Protein AF-A0A2V7UVL6-F1 (afdb_monomer)

Structure (mmCIF, N/CA/C/O backbone):
data_AF-A0A2V7UVL6-F1
#
_entry.id   AF-A0A2V7UVL6-F1
#
loop_
_atom_site.group_PDB
_atom_site.id
_atom_site.type_symbol
_atom_site.label_atom_id
_atom_site.label_alt_id
_atom_site.label_comp_id
_atom_site.label_asym_id
_atom_site.label_entity_id
_atom_site.label_seq_id
_atom_site.pdbx_PDB_ins_code
_atom_site.Cartn_x
_atom_site.Cartn_y
_atom_site.Cartn_z
_atom_site.occupancy
_atom_site.B_iso_or_equiv
_atom_site.auth_seq_id
_atom_site.auth_comp_id
_atom_site.auth_asym_id
_atom_site.auth_atom_id
_atom_site.pdbx_PDB_model_num
ATOM 1 N N . MET A 1 1 ? 12.487 -40.752 -40.694 1.00 40.19 1 MET A N 1
ATOM 2 C CA . MET A 1 1 ? 12.839 -39.706 -39.710 1.00 40.19 1 MET A CA 1
ATOM 3 C C . MET A 1 1 ? 11.645 -39.530 -38.781 1.00 40.19 1 MET A C 1
ATOM 5 O O . MET A 1 1 ? 10.688 -38.874 -39.162 1.00 40.19 1 MET A O 1
ATOM 9 N N . GLY A 1 2 ? 11.628 -40.247 -37.653 1.00 41.88 2 GLY A N 1
ATOM 10 C CA . GLY A 1 2 ? 10.508 -40.261 -36.704 1.00 41.88 2 GLY A CA 1
ATOM 11 C C . GLY A 1 2 ? 10.740 -39.269 -35.568 1.00 41.88 2 GLY A C 1
ATOM 12 O O . GLY A 1 2 ? 11.801 -39.283 -34.949 1.00 41.88 2 GLY A O 1
ATOM 13 N N . TYR A 1 3 ? 9.761 -38.407 -35.305 1.00 44.81 3 TYR A N 1
ATOM 14 C CA . TYR A 1 3 ? 9.785 -37.483 -34.175 1.00 44.81 3 TYR A CA 1
ATOM 15 C C . TYR A 1 3 ? 9.406 -38.232 -32.889 1.00 44.81 3 TYR A C 1
ATOM 17 O O . TYR A 1 3 ? 8.285 -38.718 -32.754 1.00 44.81 3 TYR A O 1
ATOM 25 N N . LEU A 1 4 ? 10.339 -38.321 -31.934 1.00 50.59 4 LEU A N 1
ATOM 26 C CA . LEU A 1 4 ? 10.056 -38.750 -30.562 1.00 50.59 4 LEU A CA 1
ATOM 27 C C . LEU A 1 4 ? 9.217 -37.664 -29.871 1.00 50.59 4 LEU A C 1
ATOM 29 O O . LEU A 1 4 ? 9.743 -36.651 -29.406 1.00 50.59 4 LEU A O 1
ATOM 33 N N . GLY A 1 5 ? 7.904 -37.880 -29.802 1.00 50.88 5 GLY A N 1
ATOM 34 C CA . GLY A 1 5 ? 7.010 -37.098 -28.957 1.00 50.88 5 GLY A CA 1
ATOM 35 C C . GLY A 1 5 ? 7.341 -37.342 -27.487 1.00 50.88 5 GLY A C 1
ATOM 36 O O . GLY A 1 5 ? 7.076 -38.418 -26.956 1.00 50.88 5 GLY A O 1
ATOM 37 N N . LYS A 1 6 ? 7.926 -36.350 -26.813 1.00 58.09 6 LYS A N 1
ATOM 38 C CA . LYS A 1 6 ? 8.027 -36.354 -25.350 1.00 58.09 6 LYS A CA 1
ATOM 39 C C . LYS A 1 6 ? 6.633 -36.060 -24.799 1.00 58.09 6 LYS A C 1
ATOM 41 O O . LYS A 1 6 ? 6.169 -34.926 -24.883 1.00 58.09 6 LYS A O 1
ATOM 46 N N . THR A 1 7 ? 5.951 -37.071 -24.270 1.00 66.88 7 THR A N 1
ATOM 47 C CA . THR A 1 7 ? 4.687 -36.896 -23.542 1.00 66.88 7 THR A CA 1
ATOM 48 C C . THR A 1 7 ? 4.914 -35.987 -22.328 1.00 66.88 7 THR A C 1
ATOM 50 O O . THR A 1 7 ? 5.741 -36.333 -21.480 1.00 66.88 7 THR A O 1
ATOM 53 N N . PRO A 1 8 ? 4.222 -34.838 -22.209 1.00 64.31 8 PRO A N 1
ATOM 54 C CA . PRO A 1 8 ? 4.310 -34.015 -21.011 1.00 64.31 8 PRO A CA 1
ATOM 55 C C . PRO A 1 8 ? 3.643 -34.752 -19.845 1.00 64.31 8 PRO A C 1
ATOM 57 O O . PRO A 1 8 ? 2.496 -35.187 -19.945 1.00 64.31 8 PRO A O 1
ATOM 60 N N . LEU A 1 9 ? 4.381 -34.914 -18.746 1.00 65.50 9 LEU A N 1
ATOM 61 C CA . LEU A 1 9 ? 3.909 -35.580 -17.532 1.00 65.50 9 LEU A CA 1
ATOM 62 C C . LEU A 1 9 ? 2.669 -34.859 -16.982 1.00 65.50 9 LEU A C 1
ATOM 64 O O . LEU A 1 9 ? 2.675 -33.640 -16.793 1.00 65.50 9 LEU A O 1
ATOM 68 N N . SER A 1 10 ? 1.595 -35.610 -16.731 1.00 72.56 10 SER A N 1
ATOM 69 C CA . SER A 1 10 ? 0.339 -35.053 -16.230 1.00 72.56 10 SER A CA 1
ATOM 70 C C . SER A 1 10 ? 0.441 -34.746 -14.735 1.00 72.56 10 SER A C 1
ATOM 72 O O . SER A 1 10 ? 1.052 -35.491 -13.970 1.00 72.56 10 SER A O 1
ATOM 74 N N . ARG A 1 11 ? -0.237 -33.683 -14.275 1.00 66.75 11 ARG A N 1
ATOM 75 C CA . ARG A 1 11 ? -0.345 -33.318 -12.843 1.00 66.75 11 ARG A CA 1
ATOM 76 C C . ARG A 1 11 ? -0.822 -34.488 -11.965 1.00 66.75 11 ARG A C 1
ATOM 78 O O . ARG A 1 11 ? -0.491 -34.549 -10.785 1.00 66.75 11 ARG A O 1
ATOM 85 N N . ARG A 1 12 ? -1.582 -35.423 -12.547 1.00 61.34 12 ARG A N 1
ATOM 86 C CA . ARG A 1 12 ? -2.056 -36.649 -11.886 1.00 61.34 12 ARG A CA 1
ATOM 87 C C . ARG A 1 12 ? -0.950 -37.673 -11.617 1.00 61.34 12 ARG A C 1
ATOM 89 O O . ARG A 1 12 ? -1.026 -38.359 -10.603 1.00 61.34 12 ARG A O 1
ATOM 96 N N . ASP A 1 13 ? 0.073 -37.746 -12.464 1.00 63.06 13 ASP A N 1
ATOM 97 C CA . ASP A 1 13 ? 1.193 -38.677 -12.280 1.00 63.06 13 ASP A CA 1
ATOM 98 C C . ASP A 1 13 ? 2.129 -38.193 -11.164 1.00 63.06 13 ASP A C 1
ATOM 100 O O . ASP A 1 13 ? 2.635 -38.992 -10.379 1.00 63.06 13 ASP A O 1
ATOM 104 N N . PHE A 1 14 ? 2.264 -36.871 -11.008 1.00 59.34 14 PHE A N 1
ATOM 105 C CA . PHE A 1 14 ? 3.068 -36.260 -9.945 1.00 59.34 14 PHE A CA 1
ATOM 106 C C . PHE A 1 14 ? 2.500 -36.536 -8.539 1.00 59.34 14 PHE A C 1
ATOM 108 O O . PHE A 1 14 ? 3.247 -36.828 -7.607 1.00 59.34 14 PHE A O 1
ATOM 115 N N . GLY A 1 15 ? 1.169 -36.517 -8.386 1.00 59.09 15 GLY A N 1
ATOM 116 C CA . GLY A 1 15 ? 0.505 -36.796 -7.106 1.00 59.09 15 GLY A CA 1
ATOM 117 C C . GLY A 1 15 ? 0.663 -38.243 -6.619 1.00 59.09 15 GLY A C 1
ATOM 118 O O . GLY A 1 15 ? 0.670 -38.484 -5.414 1.00 59.09 15 GLY A O 1
ATOM 119 N N . ARG A 1 16 ? 0.845 -39.209 -7.533 1.00 56.91 16 ARG A N 1
ATOM 120 C CA . ARG A 1 16 ? 1.068 -40.623 -7.176 1.00 56.91 16 ARG A CA 1
ATOM 121 C C . ARG A 1 16 ? 2.468 -40.894 -6.624 1.00 56.91 16 ARG A C 1
ATOM 123 O O . ARG A 1 16 ? 2.608 -41.790 -5.803 1.00 56.91 16 ARG A O 1
ATOM 130 N N . VAL A 1 17 ? 3.474 -40.115 -7.024 1.00 59.25 17 VAL A N 1
ATOM 131 C CA . VAL A 1 17 ? 4.865 -40.282 -6.560 1.00 59.25 17 VAL A CA 1
ATOM 132 C C . VAL A 1 17 ? 5.082 -39.678 -5.164 1.00 59.25 17 VAL A C 1
ATOM 134 O O . VAL A 1 17 ? 5.879 -40.194 -4.387 1.00 59.25 17 VAL A O 1
ATOM 137 N N . ALA A 1 18 ? 4.332 -38.636 -4.788 1.00 58.59 18 ALA A N 1
ATOM 138 C CA . ALA A 1 18 ? 4.429 -38.035 -3.453 1.00 58.59 18 ALA A CA 1
ATOM 139 C C . ALA A 1 18 ? 3.778 -38.884 -2.337 1.00 58.59 18 ALA A C 1
ATOM 141 O O . ALA A 1 18 ? 4.124 -38.738 -1.168 1.00 58.59 18 ALA A O 1
ATOM 142 N N . ALA A 1 19 ? 2.860 -39.795 -2.680 1.00 54.41 19 ALA A N 1
ATOM 143 C CA . ALA A 1 19 ? 2.125 -40.609 -1.709 1.00 54.41 19 ALA A CA 1
ATOM 144 C C . ALA A 1 19 ? 2.903 -41.839 -1.186 1.00 54.41 19 ALA A C 1
ATOM 146 O O . ALA A 1 19 ? 2.453 -42.485 -0.243 1.00 54.41 19 ALA A O 1
ATOM 147 N N . THR A 1 20 ? 4.071 -42.163 -1.751 1.00 55.41 20 THR A N 1
ATOM 148 C CA . THR A 1 20 ? 4.889 -43.332 -1.360 1.00 55.41 20 THR A CA 1
ATOM 149 C C . THR A 1 20 ? 6.043 -43.018 -0.396 1.00 55.41 20 THR A C 1
ATOM 151 O O . THR A 1 20 ? 6.853 -43.897 -0.126 1.00 55.41 20 THR A O 1
ATOM 154 N N . ALA A 1 21 ? 6.124 -41.803 0.160 1.00 55.09 21 ALA A N 1
ATOM 155 C CA . ALA A 1 21 ? 7.190 -41.386 1.088 1.00 55.09 21 ALA A CA 1
ATOM 156 C C . ALA A 1 21 ? 6.714 -41.162 2.541 1.00 55.09 21 ALA A C 1
ATOM 158 O O . ALA A 1 21 ? 7.317 -40.394 3.285 1.00 55.09 21 ALA A O 1
ATOM 159 N N . ALA A 1 22 ? 5.630 -41.821 2.957 1.00 53.41 22 ALA A N 1
ATOM 160 C CA . ALA A 1 22 ? 5.136 -41.793 4.335 1.00 53.41 22 ALA A CA 1
ATOM 161 C C . ALA A 1 22 ? 4.973 -43.223 4.868 1.00 53.41 22 ALA A C 1
ATOM 163 O O . ALA A 1 22 ? 3.867 -43.718 5.067 1.00 53.41 22 ALA A O 1
ATOM 164 N N . GLY A 1 23 ? 6.093 -43.914 5.060 1.00 53.28 23 GLY A N 1
ATOM 165 C CA . GLY A 1 23 ? 6.112 -45.240 5.659 1.00 53.28 23 GLY A CA 1
ATOM 166 C C . GLY A 1 23 ? 7.477 -45.544 6.257 1.00 53.28 23 GLY A C 1
ATOM 167 O O . GLY A 1 23 ? 8.455 -45.592 5.523 1.00 53.28 23 GLY A O 1
ATOM 168 N N . LEU A 1 24 ? 7.479 -45.812 7.570 1.00 52.94 24 LEU A N 1
ATOM 169 C CA . LEU A 1 24 ? 8.578 -46.287 8.429 1.00 52.94 24 LEU A CA 1
ATOM 170 C C . LEU A 1 24 ? 9.467 -45.204 9.074 1.00 52.94 24 LEU A C 1
ATOM 172 O O . LEU A 1 24 ? 10.501 -44.836 8.535 1.00 52.94 24 LEU A O 1
ATOM 176 N N . SER A 1 25 ? 9.117 -44.783 10.298 1.00 46.97 25 SER A N 1
ATOM 177 C CA . SER A 1 25 ? 10.017 -44.928 11.460 1.00 46.97 25 SER A CA 1
ATOM 178 C C . SER A 1 25 ? 9.295 -44.560 12.768 1.00 46.97 25 SER A C 1
ATOM 180 O O . SER A 1 25 ? 9.226 -43.401 13.169 1.00 46.97 25 SER A O 1
ATOM 182 N N . LEU A 1 26 ? 8.730 -45.573 13.428 1.00 56.19 26 LEU A N 1
ATOM 183 C CA . LEU A 1 26 ? 8.449 -45.567 14.863 1.00 56.19 26 LEU A CA 1
ATOM 184 C C . LEU A 1 26 ? 9.679 -46.171 15.547 1.00 56.19 26 LEU A C 1
ATOM 186 O O . LEU A 1 26 ? 9.859 -47.385 15.494 1.00 56.19 26 LEU A O 1
ATOM 190 N N . VAL A 1 27 ? 10.510 -45.348 16.187 1.00 55.06 27 VAL A N 1
ATOM 191 C CA . VAL A 1 27 ? 11.530 -45.828 17.132 1.00 55.06 27 VAL A CA 1
ATOM 192 C C . VAL A 1 27 ? 11.583 -44.869 18.327 1.00 55.06 27 VAL A C 1
ATOM 194 O O . VAL A 1 27 ? 12.131 -43.775 18.200 1.00 55.06 27 VAL A O 1
ATOM 197 N N . PRO A 1 28 ? 11.034 -45.231 19.501 1.00 53.94 28 PRO A N 1
ATOM 198 C CA . PRO A 1 28 ? 11.405 -44.587 20.746 1.00 53.94 28 PRO A CA 1
ATOM 199 C C . PRO A 1 28 ? 12.687 -45.273 21.229 1.00 53.94 28 PRO A C 1
ATOM 201 O O . PRO A 1 28 ? 12.689 -46.458 21.553 1.00 53.94 28 PRO A O 1
ATOM 204 N N . SER A 1 29 ? 13.813 -44.570 21.238 1.00 51.06 29 SER A N 1
ATOM 205 C CA . SER A 1 29 ? 15.043 -45.076 21.852 1.00 51.06 29 SER A CA 1
ATOM 206 C C . SER A 1 29 ? 15.648 -43.994 22.728 1.00 51.06 29 SER A C 1
ATOM 208 O O . SER A 1 29 ? 16.311 -43.070 22.265 1.00 51.06 29 SER A O 1
ATOM 210 N N . LEU A 1 30 ? 15.360 -44.135 24.021 1.00 54.94 30 LEU A N 1
ATOM 211 C CA . LEU A 1 30 ? 16.105 -43.557 25.128 1.00 54.94 30 LEU A CA 1
ATOM 212 C C . LEU A 1 30 ? 17.552 -44.058 25.042 1.00 54.94 30 LEU A C 1
ATOM 214 O O . LEU A 1 30 ? 17.830 -45.198 25.405 1.00 54.94 30 LEU A O 1
ATOM 218 N N . ILE A 1 31 ? 18.472 -43.216 24.578 1.00 48.47 31 ILE A N 1
ATOM 219 C CA . ILE A 1 31 ? 19.900 -43.407 24.838 1.00 48.47 31 ILE A CA 1
ATOM 220 C C . ILE A 1 31 ? 20.325 -42.310 25.805 1.00 48.47 31 ILE A C 1
ATOM 222 O O . ILE A 1 31 ? 20.581 -41.167 25.436 1.00 48.47 31 ILE A O 1
ATOM 226 N N . LEU A 1 32 ? 20.356 -42.704 27.075 1.00 50.53 32 LEU A N 1
ATOM 227 C CA . LEU A 1 32 ? 21.088 -42.046 28.141 1.00 50.53 32 LEU A CA 1
ATOM 228 C C . LEU A 1 32 ? 22.582 -42.242 27.839 1.00 50.53 32 LEU A C 1
ATOM 230 O O . LEU A 1 32 ? 23.128 -43.309 28.116 1.00 50.53 32 LEU A O 1
ATOM 234 N N . VAL A 1 33 ? 23.233 -41.251 27.225 1.00 46.97 33 VAL A N 1
ATOM 235 C CA . VAL A 1 33 ? 24.696 -41.241 27.120 1.00 46.97 33 VAL A CA 1
ATOM 236 C C . VAL A 1 33 ? 25.258 -40.508 28.335 1.00 46.97 33 VAL A C 1
ATOM 238 O O . VAL A 1 33 ? 24.912 -39.361 28.614 1.00 46.97 33 VAL A O 1
ATOM 241 N N . ALA A 1 34 ? 26.063 -41.235 29.103 1.00 45.16 34 ALA A N 1
ATOM 242 C CA . ALA A 1 34 ? 26.768 -40.748 30.273 1.00 45.16 34 ALA A CA 1
ATOM 243 C C . ALA A 1 34 ? 27.797 -39.671 29.885 1.00 45.16 34 ALA A C 1
ATOM 245 O O . ALA A 1 34 ? 28.488 -39.780 28.873 1.00 45.16 34 ALA A O 1
ATOM 246 N N . ALA A 1 35 ? 27.867 -38.634 30.714 1.00 48.59 35 ALA A N 1
ATOM 247 C CA . ALA A 1 35 ? 28.747 -37.481 30.585 1.00 48.59 35 ALA A CA 1
ATOM 248 C C . ALA A 1 35 ? 30.237 -37.828 30.761 1.00 48.59 35 ALA A C 1
ATOM 250 O O . ALA A 1 35 ? 30.567 -38.737 31.526 1.00 48.59 35 ALA A O 1
ATOM 251 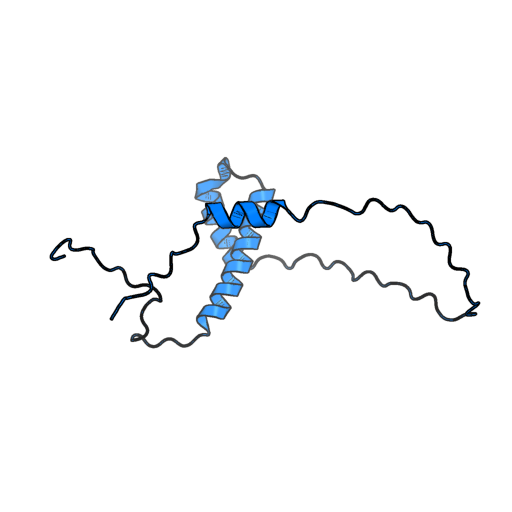N N . PRO A 1 36 ? 31.147 -37.008 30.208 1.00 46.06 36 PRO A N 1
ATOM 252 C CA . PRO A 1 36 ? 32.377 -36.656 30.887 1.00 46.06 36 PRO A CA 1
ATOM 253 C C . PRO A 1 36 ? 32.240 -35.280 31.558 1.00 46.06 36 PRO A C 1
ATOM 255 O O . PRO A 1 36 ? 31.769 -34.305 30.972 1.00 46.06 36 PRO A O 1
ATOM 258 N N . ASP A 1 37 ? 32.679 -35.251 32.810 1.00 44.72 37 ASP A N 1
ATOM 259 C CA . ASP A 1 37 ? 32.862 -34.101 33.691 1.00 44.72 37 ASP A CA 1
ATOM 260 C C . ASP A 1 37 ? 33.680 -32.985 33.002 1.00 44.72 37 ASP A C 1
ATOM 262 O O . ASP A 1 37 ? 34.871 -33.143 32.727 1.00 44.72 37 ASP A O 1
ATOM 266 N N . GLN A 1 38 ? 33.045 -31.844 32.723 1.00 45.75 38 GLN A N 1
ATOM 267 C CA . GLN A 1 38 ? 33.706 -30.581 32.381 1.00 45.75 38 GLN A CA 1
ATOM 268 C C . GLN A 1 38 ? 33.342 -29.573 33.470 1.00 45.75 38 GLN A C 1
ATOM 270 O O . GLN A 1 38 ? 32.235 -29.040 33.547 1.00 45.75 38 GLN A O 1
ATOM 275 N N . LYS A 1 39 ? 34.302 -29.375 34.367 1.00 43.34 39 LYS A N 1
ATOM 276 C CA . LYS A 1 39 ? 34.220 -28.525 35.543 1.00 43.34 39 LYS A CA 1
ATOM 277 C C . LYS A 1 39 ? 34.391 -27.053 35.153 1.00 43.34 39 LYS A C 1
ATOM 279 O O . LYS A 1 39 ? 35.480 -26.637 34.786 1.00 43.34 39 LYS A O 1
ATOM 284 N N . SER A 1 40 ? 33.329 -26.287 35.407 1.00 48.34 40 SER A N 1
ATOM 285 C CA . SER A 1 40 ? 33.318 -24.871 35.804 1.00 48.34 40 SER A CA 1
ATOM 286 C C . SER A 1 40 ? 33.750 -23.817 34.774 1.00 48.34 40 SER A C 1
ATOM 288 O O . SER A 1 40 ? 34.934 -23.605 34.534 1.00 48.34 40 SER A O 1
ATOM 290 N N . GLY A 1 41 ? 32.784 -23.020 34.311 1.00 38.19 41 GLY A N 1
ATOM 291 C CA . GLY A 1 41 ? 33.072 -21.737 33.673 1.00 38.19 41 GLY A CA 1
ATOM 292 C C . GLY A 1 41 ? 31.865 -21.091 33.006 1.00 38.19 41 GLY A C 1
ATOM 293 O O . GLY A 1 41 ? 31.641 -21.308 31.828 1.00 38.19 41 GLY A O 1
ATOM 294 N N . GLY A 1 42 ? 31.143 -20.254 33.754 1.00 37.53 42 GLY A N 1
ATOM 295 C CA . GLY A 1 42 ? 30.239 -19.250 33.192 1.00 37.53 42 GLY A CA 1
ATOM 296 C C . GLY A 1 42 ? 28.789 -19.700 33.063 1.00 37.53 42 GLY A C 1
ATOM 297 O O . GLY A 1 42 ? 28.414 -20.403 32.135 1.00 37.53 42 GLY A O 1
ATOM 298 N N . ALA A 1 43 ? 27.941 -19.209 33.966 1.00 50.16 43 ALA A N 1
ATOM 299 C CA . ALA A 1 43 ? 26.549 -18.985 33.619 1.00 50.16 43 ALA A CA 1
ATOM 300 C C . ALA A 1 43 ? 26.535 -17.955 32.480 1.00 50.16 43 ALA A C 1
ATOM 302 O O . ALA A 1 43 ? 26.611 -16.751 32.728 1.00 50.16 43 ALA A O 1
ATOM 303 N N . GLU A 1 44 ? 26.495 -18.420 31.233 1.00 47.31 44 GLU A N 1
ATOM 304 C CA . GLU A 1 44 ? 26.038 -17.592 30.126 1.00 47.31 44 GLU A CA 1
ATOM 305 C C . GLU A 1 44 ? 24.569 -17.287 30.410 1.00 47.31 44 GLU A C 1
ATOM 307 O O . GLU A 1 44 ? 23.666 -18.085 30.164 1.00 47.31 44 GLU A O 1
ATOM 312 N N . GLN A 1 45 ? 24.343 -16.127 31.029 1.00 52.88 45 GLN A N 1
ATOM 313 C CA . GLN A 1 45 ? 23.064 -15.451 30.962 1.00 52.88 45 GLN A CA 1
ATOM 314 C C . GLN A 1 45 ? 22.738 -15.293 29.482 1.00 52.88 45 GLN A C 1
ATOM 316 O O . GLN A 1 45 ? 23.255 -14.402 28.806 1.00 52.88 45 GLN A O 1
ATOM 321 N N . GLU A 1 46 ? 21.882 -16.184 28.995 1.00 50.88 46 GLU A N 1
ATOM 322 C CA . GLU A 1 46 ? 21.170 -16.042 27.742 1.00 50.88 46 GLU A CA 1
ATOM 323 C C . GLU A 1 46 ? 20.378 -14.734 27.844 1.00 50.88 46 GLU A C 1
ATOM 325 O O . GLU A 1 46 ? 19.281 -14.654 28.406 1.00 50.88 46 GLU A O 1
ATOM 330 N N . THR A 1 47 ? 21.005 -13.649 27.393 1.00 54.38 47 THR A N 1
ATOM 331 C CA . THR A 1 47 ? 20.369 -12.351 27.252 1.00 54.38 47 THR A CA 1
ATOM 332 C C . THR A 1 47 ? 19.337 -12.520 26.154 1.00 54.38 47 THR A C 1
ATOM 334 O O . THR A 1 47 ? 19.622 -12.360 24.970 1.00 54.38 47 THR A O 1
ATOM 337 N N . LYS A 1 48 ? 18.115 -12.891 26.558 1.00 62.28 48 LYS A N 1
ATOM 338 C CA . LYS A 1 48 ? 16.916 -12.772 25.729 1.00 62.28 48 LYS A CA 1
ATOM 339 C C . LYS A 1 48 ? 17.003 -11.405 25.048 1.00 62.28 48 LYS A C 1
ATOM 341 O O . LYS A 1 48 ? 17.019 -10.406 25.776 1.00 62.28 48 LYS A O 1
ATOM 346 N N . PRO A 1 49 ? 17.097 -11.323 23.708 1.00 60.50 49 PRO A N 1
ATOM 347 C CA . PRO A 1 49 ? 17.117 -10.033 23.048 1.00 60.50 49 PRO A CA 1
ATOM 348 C C . PRO A 1 49 ? 15.865 -9.291 23.498 1.00 60.50 49 PRO A C 1
ATOM 350 O O . PRO A 1 49 ? 14.751 -9.810 23.390 1.00 60.50 49 PRO A O 1
ATOM 353 N N . ALA A 1 50 ? 16.069 -8.118 24.102 1.00 60.94 50 ALA A N 1
ATOM 354 C CA . ALA A 1 50 ? 14.985 -7.257 24.530 1.00 60.94 50 ALA A CA 1
ATOM 355 C C . ALA A 1 50 ? 14.053 -7.086 23.331 1.00 60.94 50 ALA A C 1
ATOM 357 O 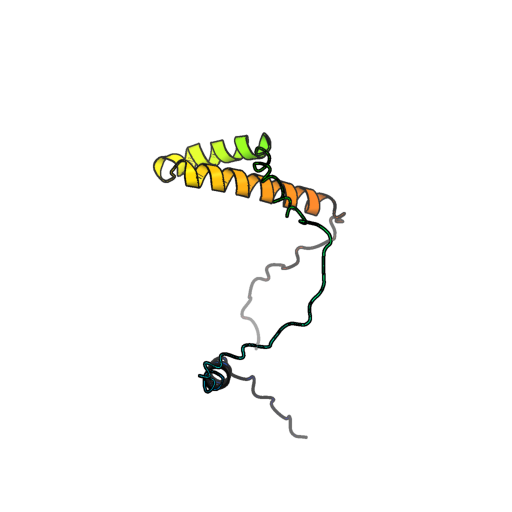O . ALA A 1 50 ? 14.470 -6.587 22.285 1.00 60.94 50 ALA A O 1
ATOM 358 N N . SER A 1 51 ? 12.821 -7.580 23.463 1.00 59.53 51 SER A N 1
ATOM 359 C CA . SER A 1 51 ? 11.821 -7.528 22.406 1.00 59.53 51 SER A CA 1
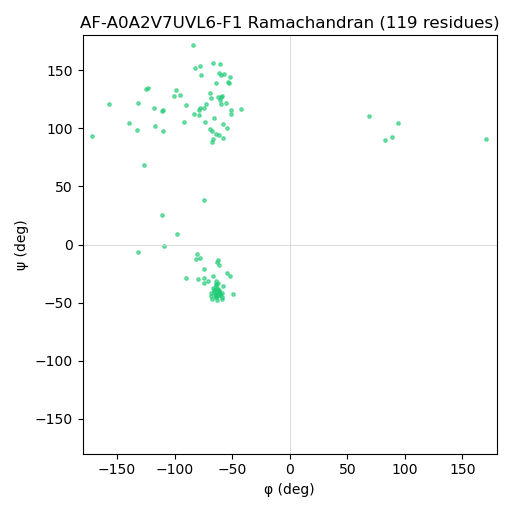ATOM 360 C C . SER A 1 51 ? 11.451 -6.065 22.204 1.00 59.53 51 SER A C 1
ATOM 362 O O . SER A 1 51 ? 10.555 -5.542 22.864 1.00 59.53 51 SER A O 1
ATOM 364 N N . GLN A 1 52 ? 12.197 -5.377 21.342 1.00 65.62 52 GLN A N 1
ATOM 365 C CA . GLN A 1 52 ? 11.897 -4.009 20.959 1.00 65.62 52 GLN A CA 1
ATOM 366 C C . GLN A 1 52 ? 10.515 -4.025 20.313 1.00 65.62 52 GLN A C 1
ATOM 368 O O . GLN A 1 52 ? 10.252 -4.804 19.391 1.00 65.62 52 GLN A O 1
ATOM 373 N N . ALA A 1 53 ? 9.608 -3.210 20.850 1.00 71.50 53 ALA A N 1
ATOM 374 C CA . ALA A 1 53 ? 8.301 -3.028 20.248 1.00 71.50 53 ALA A CA 1
ATOM 375 C C . ALA A 1 53 ? 8.492 -2.634 18.772 1.00 71.50 53 ALA A C 1
ATOM 377 O O . ALA A 1 53 ? 9.409 -1.862 18.470 1.00 71.50 53 ALA A O 1
ATOM 378 N N . PRO A 1 54 ? 7.666 -3.158 17.847 1.00 74.31 54 PRO A N 1
ATOM 379 C CA . PRO A 1 54 ? 7.763 -2.786 16.446 1.00 74.31 54 PRO A CA 1
ATOM 380 C C . PRO A 1 54 ? 7.722 -1.260 16.304 1.00 74.31 54 PRO A C 1
ATOM 382 O O . PRO A 1 54 ? 6.924 -0.619 16.997 1.00 74.31 54 PRO A O 1
ATOM 385 N N . PRO A 1 55 ? 8.548 -0.675 15.421 1.00 84.19 55 PRO A N 1
ATOM 386 C CA . PRO A 1 55 ? 8.516 0.758 15.185 1.00 84.19 55 PRO A CA 1
ATOM 387 C C . PRO A 1 55 ? 7.112 1.187 14.750 1.00 84.19 55 PRO A C 1
ATOM 389 O O . PRO A 1 55 ? 6.398 0.437 14.076 1.00 84.19 55 PRO A O 1
ATOM 392 N N . ALA A 1 56 ? 6.719 2.396 15.147 1.00 91.25 56 ALA A N 1
ATOM 393 C CA . ALA A 1 56 ? 5.432 2.956 14.762 1.00 91.25 56 ALA A CA 1
ATOM 394 C C . ALA A 1 56 ? 5.322 3.076 13.224 1.00 91.25 56 ALA A C 1
ATOM 396 O O . ALA A 1 56 ? 6.331 3.349 12.565 1.00 91.25 56 ALA A O 1
ATOM 397 N N . PRO A 1 57 ? 4.119 2.896 12.642 1.00 95.06 57 PRO A N 1
ATOM 398 C CA . PRO A 1 57 ? 3.903 3.085 11.209 1.00 95.06 57 PRO A CA 1
ATOM 399 C C . PRO A 1 57 ? 4.196 4.523 10.778 1.00 95.06 57 PRO A C 1
ATOM 401 O O . PRO A 1 57 ? 3.928 5.464 11.532 1.00 95.06 57 PRO A O 1
ATOM 404 N N . SER A 1 58 ? 4.688 4.695 9.551 1.00 97.62 58 SER A N 1
ATOM 405 C CA . SER A 1 58 ? 4.936 6.015 8.965 1.00 97.62 58 SER A CA 1
ATOM 406 C C . SER A 1 58 ? 3.660 6.871 8.851 1.00 97.62 58 SER A C 1
ATOM 408 O O . SER A 1 58 ? 2.556 6.327 8.743 1.00 97.62 58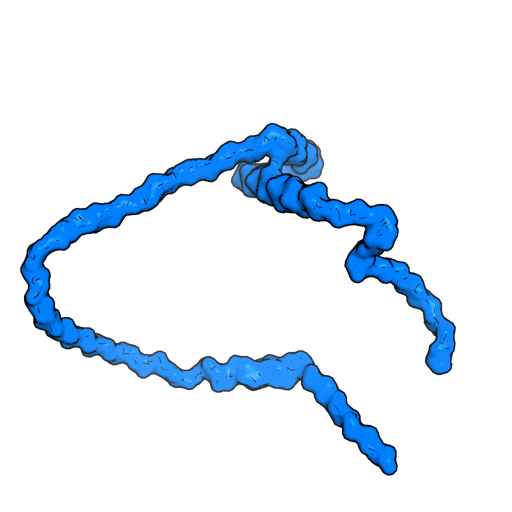 SER A O 1
ATOM 410 N N . PRO A 1 59 ? 3.781 8.214 8.813 1.00 97.88 59 PRO A N 1
ATOM 411 C CA . PRO A 1 59 ? 2.632 9.104 8.624 1.00 97.88 59 PRO A CA 1
ATOM 412 C C . PRO A 1 59 ? 1.853 8.828 7.330 1.00 97.88 59 PRO A C 1
ATOM 414 O O . PRO A 1 59 ? 0.628 8.904 7.313 1.00 97.88 59 PRO A O 1
ATOM 417 N N . GLU A 1 60 ? 2.551 8.458 6.252 1.00 98.06 60 GLU A N 1
ATOM 418 C CA . GLU A 1 60 ? 1.924 8.088 4.978 1.00 98.06 60 GLU A CA 1
ATOM 419 C C . GLU A 1 60 ? 1.081 6.811 5.117 1.00 98.06 60 GLU A C 1
ATOM 421 O O . GLU A 1 60 ? -0.063 6.774 4.662 1.00 98.06 60 GLU A O 1
ATOM 426 N N . ALA A 1 61 ? 1.593 5.788 5.813 1.00 98.38 61 ALA A N 1
ATOM 427 C CA . ALA A 1 61 ? 0.834 4.568 6.084 1.00 98.38 61 ALA A CA 1
ATOM 428 C C . ALA A 1 61 ? -0.432 4.850 6.910 1.00 98.38 61 ALA A C 1
ATOM 430 O O . ALA A 1 61 ? -1.488 4.288 6.621 1.00 98.38 61 ALA A O 1
ATOM 431 N N . GLN A 1 62 ? -0.345 5.745 7.899 1.00 98.19 62 GLN A N 1
ATOM 432 C CA . GLN A 1 62 ? -1.497 6.171 8.699 1.00 98.19 62 GLN A CA 1
ATOM 433 C C . GLN A 1 62 ? -2.540 6.899 7.838 1.00 98.19 62 GLN A C 1
ATOM 435 O O . GLN A 1 62 ? -3.723 6.572 7.901 1.00 98.19 62 GLN A O 1
ATOM 440 N N . ALA A 1 63 ? -2.115 7.819 6.969 1.00 98.50 63 ALA A N 1
ATOM 441 C CA . ALA A 1 63 ? -3.022 8.528 6.066 1.00 98.50 63 ALA A CA 1
ATOM 442 C C . ALA A 1 63 ? -3.741 7.578 5.088 1.00 98.50 63 ALA A C 1
ATOM 444 O O . ALA A 1 63 ? -4.944 7.711 4.858 1.00 98.50 63 ALA A O 1
ATOM 445 N N . LEU A 1 64 ? -3.038 6.578 4.544 1.00 98.50 64 LEU A N 1
ATOM 446 C CA . LEU A 1 64 ? -3.658 5.547 3.704 1.00 98.50 64 LEU A CA 1
ATOM 447 C C . LEU A 1 64 ? -4.623 4.659 4.502 1.00 98.50 64 LEU A C 1
ATOM 449 O O . LEU A 1 64 ? -5.686 4.295 3.993 1.00 98.50 64 LEU A O 1
ATOM 453 N N . ALA A 1 65 ? -4.290 4.338 5.753 1.00 98.44 65 ALA A N 1
ATOM 454 C CA . ALA A 1 65 ? -5.168 3.578 6.636 1.00 98.44 65 ALA A CA 1
ATO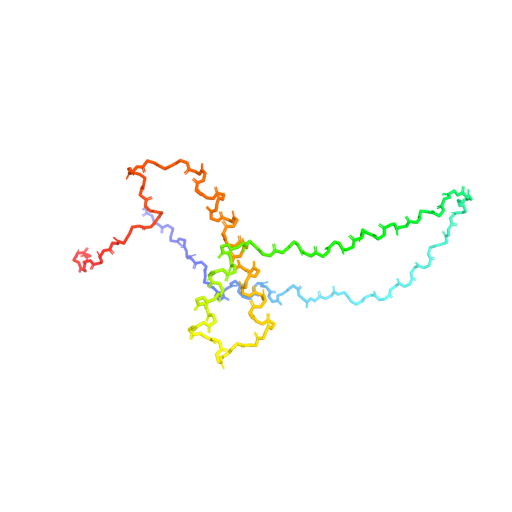M 455 C C . ALA A 1 65 ? -6.487 4.317 6.920 1.00 98.44 65 ALA A C 1
ATOM 457 O O . ALA A 1 65 ? -7.531 3.668 6.983 1.00 98.44 65 ALA A O 1
ATOM 458 N N . GLU A 1 66 ? -6.489 5.652 6.987 1.00 98.44 66 GLU A N 1
ATOM 459 C CA . GLU A 1 66 ? -7.728 6.436 7.109 1.00 98.44 66 GLU A CA 1
ATOM 460 C C . GLU A 1 66 ? -8.639 6.292 5.877 1.00 98.44 66 GLU A C 1
ATOM 462 O O . GLU A 1 66 ? -9.860 6.201 6.011 1.00 98.44 66 GLU A O 1
ATOM 467 N N . ILE A 1 67 ? -8.075 6.159 4.669 1.00 98.44 67 ILE A N 1
ATOM 468 C CA . ILE A 1 67 ? -8.867 5.859 3.460 1.00 98.44 67 ILE A CA 1
ATOM 469 C C . ILE A 1 67 ? -9.495 4.464 3.562 1.00 98.44 67 ILE A C 1
ATOM 471 O O . ILE A 1 67 ? -10.656 4.272 3.182 1.00 98.44 67 ILE A O 1
ATOM 475 N N . VAL A 1 68 ? -8.747 3.483 4.077 1.00 98.31 68 VAL A N 1
ATOM 476 C CA . VAL A 1 68 ? -9.275 2.130 4.305 1.00 98.31 68 VAL A CA 1
ATOM 477 C C . VAL A 1 68 ? -10.400 2.173 5.332 1.00 98.31 68 VAL A C 1
ATOM 479 O O . VAL A 1 68 ? -11.480 1.642 5.073 1.00 98.31 68 VAL A O 1
ATOM 482 N N . LYS A 1 69 ? -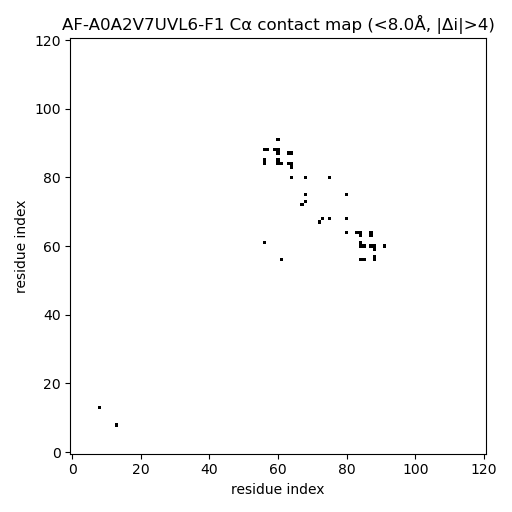10.197 2.862 6.454 1.00 98.06 69 LYS A N 1
ATOM 483 C CA . LYS A 1 69 ? -11.205 3.037 7.501 1.00 98.06 69 LYS A CA 1
ATOM 484 C C . LYS A 1 69 ? -12.469 3.711 6.967 1.00 98.06 69 LYS A C 1
ATOM 486 O O . LYS A 1 69 ? -13.566 3.239 7.247 1.00 98.06 69 LYS A O 1
ATOM 491 N N . LEU A 1 70 ? -12.338 4.736 6.127 1.00 98.38 70 LEU A N 1
ATOM 492 C CA . LEU A 1 70 ? -13.482 5.413 5.511 1.00 98.38 70 LEU A CA 1
ATOM 493 C C . LEU A 1 70 ? -14.325 4.469 4.633 1.00 98.38 70 LEU A C 1
ATOM 495 O O . LEU A 1 70 ? -15.550 4.553 4.632 1.00 98.38 70 LEU A O 1
ATOM 499 N N . ARG A 1 71 ? -13.687 3.565 3.880 1.00 98.12 71 ARG A N 1
ATOM 500 C CA . ARG A 1 71 ? -14.374 2.672 2.922 1.00 98.12 71 ARG A CA 1
ATOM 501 C C . ARG A 1 71 ? -14.825 1.339 3.525 1.00 98.12 71 ARG A C 1
ATOM 503 O O . ARG A 1 71 ? -15.772 0.712 3.039 1.00 98.12 71 ARG A O 1
ATOM 510 N N . TYR A 1 72 ? -14.115 0.867 4.544 1.00 97.69 72 TYR A N 1
ATOM 511 C CA . TYR A 1 72 ? -14.228 -0.500 5.053 1.00 97.69 72 TYR A CA 1
ATOM 512 C C . TYR A 1 72 ? -14.364 -0.578 6.576 1.00 97.69 72 TYR A C 1
ATOM 514 O O . TYR A 1 72 ? -14.644 -1.662 7.071 1.00 97.69 72 TYR A O 1
ATOM 522 N N . GLY A 1 73 ? -14.245 0.532 7.309 1.00 95.81 73 GLY A N 1
ATOM 523 C CA . GLY A 1 73 ? -14.262 0.581 8.776 1.00 95.81 73 GLY A CA 1
ATOM 524 C C . GLY A 1 73 ? -15.417 -0.172 9.447 1.00 95.81 73 GLY A C 1
ATOM 525 O O . GLY A 1 73 ? -15.147 -0.929 10.368 1.00 95.81 73 GLY A O 1
ATOM 526 N N . PRO A 1 74 ? -16.674 -0.099 8.961 1.00 97.81 74 PRO A N 1
ATOM 527 C CA . PRO A 1 74 ? -17.777 -0.874 9.544 1.00 97.81 74 PRO A CA 1
ATOM 528 C C . PRO A 1 74 ? -17.613 -2.403 9.473 1.00 97.81 74 PRO A C 1
ATOM 530 O O . PRO A 1 74 ? -18.383 -3.128 10.093 1.00 97.81 74 PRO A O 1
ATOM 533 N N . ARG A 1 75 ? -16.658 -2.904 8.678 1.00 97.62 75 ARG A N 1
ATOM 534 C CA . ARG A 1 75 ? -16.373 -4.333 8.467 1.00 97.62 75 ARG A CA 1
ATOM 535 C C . ARG A 1 75 ? -15.061 -4.785 9.112 1.00 97.62 75 ARG A C 1
ATOM 537 O O . ARG A 1 75 ? -14.700 -5.948 8.956 1.00 97.62 75 ARG A O 1
ATOM 544 N N . LEU A 1 76 ? -14.325 -3.880 9.753 1.00 97.50 76 LEU A N 1
ATOM 545 C CA . LEU A 1 76 ? -12.979 -4.132 10.259 1.00 97.50 76 LEU A CA 1
ATOM 546 C C . LEU A 1 76 ? -12.930 -3.815 11.749 1.00 97.50 76 LEU A C 1
ATOM 548 O O . LEU A 1 76 ? -13.410 -2.770 12.177 1.00 97.50 76 LEU A O 1
ATOM 552 N N . ASP A 1 77 ? -12.329 -4.712 12.522 1.00 97.62 77 ASP A N 1
ATOM 553 C CA . ASP A 1 77 ? -11.999 -4.437 13.914 1.00 97.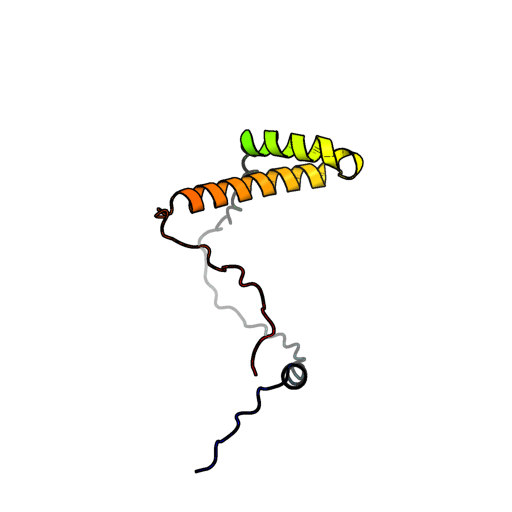62 77 ASP A CA 1
ATOM 554 C C . ASP A 1 77 ? -10.655 -3.694 14.030 1.00 97.62 77 ASP A C 1
ATOM 556 O O . ASP A 1 77 ? -9.907 -3.512 13.060 1.00 97.62 77 ASP A O 1
ATOM 560 N N . ASP A 1 78 ? -10.342 -3.242 15.243 1.00 96.38 78 ASP A N 1
ATOM 561 C CA . ASP A 1 78 ? -9.126 -2.472 15.511 1.00 96.38 78 ASP A CA 1
ATOM 562 C C . ASP A 1 78 ? -7.850 -3.287 15.258 1.00 96.38 78 ASP A C 1
ATOM 564 O O . ASP A 1 78 ? -6.822 -2.740 14.848 1.00 96.38 78 ASP A O 1
ATOM 568 N N . ALA A 1 79 ? -7.905 -4.605 15.475 1.00 97.00 79 ALA A N 1
ATOM 569 C CA . ALA A 1 79 ? -6.782 -5.500 15.229 1.00 97.00 79 ALA A CA 1
ATOM 570 C C . ALA A 1 79 ? -6.481 -5.605 13.728 1.00 97.00 79 ALA A C 1
ATOM 572 O O . ALA A 1 79 ? -5.328 -5.439 13.318 1.00 97.00 79 ALA A O 1
ATOM 573 N N . ALA A 1 80 ? -7.513 -5.797 12.904 1.00 97.81 80 ALA A N 1
ATOM 574 C CA . ALA A 1 80 ? -7.413 -5.785 11.455 1.00 97.81 80 ALA A CA 1
ATOM 575 C C . ALA A 1 80 ? -6.906 -4.429 10.959 1.00 97.81 80 ALA A C 1
ATOM 577 O O . ALA A 1 80 ? -6.009 -4.390 10.117 1.00 97.81 80 ALA A O 1
ATOM 578 N N . MET A 1 81 ? -7.389 -3.313 11.516 1.00 98.06 81 MET A N 1
ATOM 579 C CA . MET A 1 81 ? -6.878 -1.998 11.123 1.00 98.06 81 MET A CA 1
ATOM 580 C C . MET A 1 81 ? -5.412 -1.784 11.494 1.00 98.06 81 MET A C 1
ATOM 582 O O . MET A 1 81 ? -4.652 -1.208 10.706 1.00 98.06 81 MET A O 1
ATOM 586 N N . LYS A 1 82 ? -4.975 -2.276 12.654 1.00 96.75 82 LYS A N 1
ATOM 587 C CA . LYS A 1 82 ? -3.563 -2.228 13.041 1.00 96.75 82 LYS A CA 1
ATOM 588 C C . LYS A 1 82 ? -2.697 -3.036 12.073 1.00 96.75 82 LYS A C 1
ATOM 590 O O . LYS A 1 82 ? -1.650 -2.545 11.646 1.00 96.75 82 LYS A O 1
ATOM 595 N N . GLU A 1 83 ? -3.144 -4.230 11.693 1.00 97.50 83 GLU A N 1
ATOM 596 C CA . GLU A 1 83 ? -2.414 -5.084 10.752 1.00 97.50 83 GLU A CA 1
ATOM 597 C C . GLU A 1 83 ? -2.386 -4.494 9.338 1.00 97.50 83 GLU A C 1
ATOM 599 O O . GLU A 1 83 ? -1.333 -4.452 8.707 1.00 97.50 83 GLU A O 1
ATOM 604 N N . ILE A 1 84 ? -3.501 -3.934 8.865 1.00 98.00 84 ILE A N 1
ATOM 605 C CA . ILE A 1 84 ? -3.558 -3.227 7.580 1.00 98.00 84 ILE A CA 1
ATOM 606 C C . ILE A 1 84 ? -2.575 -2.056 7.573 1.00 98.00 84 ILE A C 1
ATOM 608 O O . ILE A 1 84 ? -1.804 -1.912 6.628 1.00 98.00 84 ILE A O 1
ATOM 612 N N . THR A 1 85 ? -2.550 -1.247 8.634 1.00 98.25 85 THR A N 1
ATOM 613 C CA . THR A 1 85 ? -1.628 -0.105 8.734 1.00 98.25 85 THR A CA 1
ATOM 614 C C . THR A 1 85 ? -0.168 -0.564 8.700 1.00 98.25 85 THR A C 1
ATOM 616 O O . THR A 1 85 ? 0.658 0.030 8.004 1.00 98.25 85 THR A O 1
ATOM 619 N N . ARG A 1 86 ? 0.158 -1.659 9.399 1.00 97.75 86 ARG A N 1
ATOM 620 C CA . ARG A 1 86 ? 1.491 -2.280 9.359 1.00 97.75 86 ARG A CA 1
ATOM 621 C C . ARG A 1 86 ? 1.840 -2.797 7.960 1.00 97.75 86 ARG A C 1
ATOM 623 O O . ARG A 1 86 ? 2.964 -2.600 7.500 1.00 97.75 86 ARG A O 1
ATOM 630 N N . SER A 1 87 ? 0.894 -3.448 7.290 1.00 97.81 87 SER A N 1
ATOM 631 C CA . SER A 1 87 ? 1.071 -3.979 5.937 1.00 97.81 87 SER A CA 1
ATOM 632 C C . SER A 1 87 ? 1.311 -2.859 4.922 1.00 97.81 87 SER A C 1
ATOM 634 O O . SER A 1 87 ? 2.247 -2.942 4.126 1.00 97.81 87 SER A O 1
ATOM 636 N N . LEU A 1 88 ? 0.546 -1.765 5.011 1.00 98.31 88 LEU A N 1
ATOM 637 C CA . LEU A 1 88 ? 0.740 -0.564 4.196 1.00 98.31 88 LEU A CA 1
ATOM 638 C C . LEU A 1 88 ? 2.139 0.025 4.390 1.00 98.31 88 LEU A C 1
ATOM 640 O O . LEU A 1 88 ? 2.815 0.315 3.407 1.00 98.31 88 LEU A O 1
ATOM 644 N N . ASP A 1 89 ? 2.611 0.135 5.633 1.00 98.25 89 ASP A N 1
ATOM 645 C CA . ASP A 1 89 ? 3.962 0.623 5.925 1.00 98.25 89 ASP A CA 1
ATOM 646 C C . ASP A 1 89 ? 5.055 -0.270 5.303 1.00 98.25 89 ASP A C 1
ATOM 648 O O . ASP A 1 89 ? 6.002 0.223 4.682 1.00 98.25 89 ASP A O 1
ATOM 652 N N . GLY A 1 90 ? 4.901 -1.596 5.390 1.00 97.38 90 GLY A N 1
ATOM 653 C CA . GLY A 1 90 ? 5.794 -2.551 4.724 1.00 97.38 90 GLY A CA 1
ATOM 654 C C . GLY A 1 90 ? 5.753 -2.451 3.192 1.00 97.38 90 GLY A C 1
ATOM 655 O O . GLY A 1 90 ? 6.797 -2.481 2.530 1.00 97.38 90 GLY A O 1
ATOM 656 N N . GLY A 1 91 ? 4.559 -2.274 2.624 1.00 97.94 91 GLY A N 1
ATOM 657 C CA . GLY A 1 91 ? 4.352 -2.060 1.193 1.00 97.94 91 GLY A CA 1
ATOM 658 C C . GLY A 1 91 ? 5.007 -0.771 0.697 1.00 97.94 91 GLY A C 1
ATOM 659 O O . GLY A 1 91 ? 5.700 -0.792 -0.319 1.00 97.94 91 GLY A O 1
ATOM 660 N N . LEU A 1 92 ? 4.879 0.328 1.446 1.00 98.06 92 LEU A N 1
ATOM 661 C CA . LEU A 1 92 ? 5.516 1.610 1.130 1.00 98.06 92 LEU A CA 1
ATOM 662 C C . LEU A 1 92 ? 7.044 1.512 1.149 1.00 98.06 92 LEU A C 1
ATOM 664 O O . LEU A 1 92 ? 7.696 2.006 0.228 1.00 98.06 92 LEU A O 1
ATOM 668 N N . LYS A 1 93 ? 7.622 0.816 2.136 1.00 97.12 93 LYS A N 1
ATOM 669 C CA . LYS A 1 93 ? 9.071 0.543 2.189 1.00 97.12 93 LYS A CA 1
ATOM 670 C C . LYS A 1 93 ? 9.544 -0.255 0.976 1.00 97.12 93 LYS A C 1
ATOM 672 O O . LYS A 1 93 ? 10.558 0.086 0.367 1.00 97.12 93 LYS A O 1
ATOM 677 N N . SER A 1 94 ? 8.784 -1.278 0.595 1.00 97.38 94 SER A N 1
ATOM 678 C CA . SER A 1 94 ? 9.081 -2.099 -0.584 1.00 97.38 94 SER A CA 1
ATOM 679 C C . SER A 1 94 ? 8.989 -1.273 -1.870 1.00 97.38 94 SER A C 1
ATOM 681 O O . SER A 1 94 ? 9.901 -1.296 -2.694 1.00 97.38 94 SER A O 1
ATOM 683 N N . ALA A 1 95 ? 7.944 -0.455 -2.011 1.00 97.50 95 ALA A N 1
ATOM 684 C CA . ALA A 1 95 ? 7.777 0.450 -3.142 1.00 97.50 95 ALA A CA 1
ATOM 685 C C . ALA A 1 95 ? 8.894 1.505 -3.209 1.00 97.50 95 ALA A C 1
ATOM 687 O O . ALA A 1 95 ? 9.379 1.823 -4.292 1.00 97.50 95 ALA A O 1
ATOM 688 N N . ALA A 1 96 ? 9.347 2.032 -2.069 1.00 96.94 96 ALA A N 1
ATOM 689 C CA . ALA A 1 96 ? 10.481 2.952 -2.009 1.00 96.94 96 ALA A CA 1
ATOM 690 C C . ALA A 1 96 ? 11.793 2.295 -2.466 1.00 96.94 96 ALA A C 1
ATOM 692 O O . ALA A 1 96 ? 12.618 2.967 -3.079 1.00 96.94 96 ALA A O 1
ATOM 693 N N . ALA A 1 97 ? 11.987 0.997 -2.210 1.00 97.25 97 ALA A N 1
ATOM 694 C CA . ALA A 1 97 ? 13.123 0.253 -2.749 1.00 97.25 97 ALA A CA 1
ATOM 695 C C . ALA A 1 97 ? 13.014 0.075 -4.273 1.00 97.25 97 ALA A C 1
ATOM 697 O O . ALA A 1 97 ? 13.985 0.336 -4.978 1.00 97.25 97 ALA A O 1
ATOM 698 N N . LEU A 1 98 ? 11.830 -0.281 -4.788 1.00 96.62 98 LEU A N 1
ATOM 699 C CA . LEU A 1 98 ? 11.597 -0.448 -6.230 1.00 96.62 98 LEU A CA 1
ATOM 700 C C . LEU A 1 98 ? 11.782 0.857 -7.017 1.00 96.62 98 LEU A C 1
ATOM 702 O O . LEU A 1 98 ? 12.363 0.837 -8.094 1.00 96.62 98 LEU A O 1
ATOM 706 N N . ARG A 1 99 ? 11.371 2.004 -6.461 1.00 95.69 99 ARG A N 1
ATOM 707 C CA . ARG A 1 99 ? 11.553 3.329 -7.092 1.00 95.69 99 ARG A CA 1
ATOM 708 C C . ARG A 1 99 ? 13.016 3.740 -7.287 1.00 95.69 99 ARG A C 1
ATOM 710 O O . ARG A 1 99 ? 13.273 4.701 -8.001 1.00 95.69 99 ARG A O 1
ATOM 717 N N . LYS A 1 100 ? 13.966 3.062 -6.636 1.00 96.62 100 LYS A N 1
ATOM 718 C CA . LYS A 1 100 ? 15.404 3.313 -6.826 1.00 96.62 100 LYS A CA 1
ATOM 719 C C . LYS A 1 100 ? 15.961 2.628 -8.071 1.00 96.62 100 LYS A C 1
ATOM 721 O O . LYS A 1 100 ? 17.093 2.919 -8.442 1.00 96.62 100 LYS A O 1
ATOM 726 N N . VAL A 1 101 ? 15.208 1.711 -8.678 1.00 95.62 101 VAL A N 1
ATOM 727 C CA . VAL A 1 101 ? 15.599 1.072 -9.932 1.00 95.62 101 VAL A CA 1
ATOM 728 C C . VAL A 1 101 ? 15.406 2.095 -11.057 1.00 95.62 101 VAL A C 1
ATOM 730 O O . VAL A 1 101 ? 14.279 2.559 -11.243 1.00 95.62 101 VAL A O 1
ATOM 733 N N . PRO A 1 102 ? 16.473 2.498 -11.771 1.00 94.62 102 PRO A N 1
ATOM 734 C CA . PRO A 1 102 ? 16.332 3.373 -12.923 1.00 94.62 102 PRO A CA 1
ATOM 735 C C . PRO A 1 102 ? 15.643 2.594 -14.043 1.00 94.62 102 PRO A C 1
ATOM 737 O O . PRO A 1 102 ? 16.062 1.484 -14.353 1.00 94.62 102 PRO A O 1
ATOM 740 N N . LEU A 1 103 ? 14.602 3.183 -14.623 1.00 94.00 103 LEU A N 1
ATOM 741 C CA . LEU A 1 103 ? 13.910 2.646 -15.788 1.00 94.00 103 LEU A CA 1
ATOM 742 C C . LEU A 1 103 ? 13.947 3.708 -16.887 1.00 94.00 103 LEU A C 1
ATOM 744 O O . LEU A 1 103 ? 13.699 4.888 -16.612 1.00 94.00 103 LEU A O 1
ATOM 748 N N . ASP A 1 104 ? 14.259 3.301 -18.113 1.00 94.44 104 ASP A N 1
ATOM 749 C CA . ASP A 1 104 ? 14.059 4.144 -19.292 1.00 94.44 104 ASP A CA 1
ATOM 750 C C . ASP A 1 104 ? 12.593 4.031 -19.748 1.00 94.44 104 ASP A C 1
ATOM 752 O O . ASP A 1 104 ? 11.951 3.000 -19.558 1.00 94.44 104 ASP A O 1
ATOM 756 N N . ASN A 1 105 ? 12.042 5.070 -20.381 1.00 89.69 105 ASN A N 1
ATOM 757 C CA . ASN A 1 105 ? 10.681 5.017 -20.933 1.00 89.69 105 ASN A CA 1
ATOM 758 C C . ASN A 1 105 ? 10.515 3.935 -22.016 1.00 89.69 105 ASN A C 1
ATOM 760 O O . ASN A 1 105 ? 9.389 3.571 -22.353 1.00 89.69 105 ASN A O 1
ATOM 764 N N . THR A 1 106 ? 11.621 3.453 -22.582 1.00 93.62 106 THR A N 1
ATOM 765 C CA . THR A 1 106 ? 11.656 2.331 -23.526 1.00 93.62 106 THR A CA 1
ATOM 766 C C . THR A 1 106 ? 11.534 0.957 -22.858 1.00 93.62 106 THR A C 1
ATOM 768 O O . THR A 1 106 ? 11.311 -0.030 -23.560 1.00 93.62 106 THR A O 1
ATOM 771 N N . GLU A 1 107 ? 11.645 0.862 -21.530 1.00 93.56 107 GLU A N 1
ATOM 772 C CA . GLU A 1 107 ? 11.503 -0.402 -20.809 1.00 93.56 107 GLU A CA 1
ATOM 773 C C . GLU A 1 107 ? 10.026 -0.780 -20.638 1.00 93.56 107 GLU A C 1
ATOM 775 O O . GLU A 1 107 ? 9.251 -0.152 -19.914 1.00 93.56 107 GLU A O 1
ATOM 780 N N . GLU A 1 108 ? 9.629 -1.837 -21.339 1.00 91.81 108 GLU A N 1
ATOM 781 C CA . GLU A 1 108 ? 8.257 -2.328 -21.359 1.00 91.81 108 GLU A CA 1
ATOM 782 C C . GLU A 1 108 ? 7.892 -3.135 -20.092 1.00 91.81 108 GLU A C 1
ATOM 784 O O . GLU A 1 108 ? 8.750 -3.779 -19.478 1.00 91.81 108 GLU A O 1
ATOM 789 N N . PRO A 1 109 ? 6.600 -3.179 -19.703 1.00 92.94 109 PRO A N 1
ATOM 790 C CA . PRO A 1 109 ? 6.120 -4.118 -18.696 1.00 92.94 109 PRO A CA 1
ATOM 791 C C . PRO A 1 109 ? 6.519 -5.567 -19.003 1.00 92.94 109 PRO A C 1
ATOM 793 O O . PRO A 1 109 ? 6.446 -6.014 -20.145 1.00 92.94 109 PRO A O 1
ATOM 796 N N . ALA A 1 110 ? 6.814 -6.347 -17.957 1.00 93.25 110 ALA A N 1
ATOM 797 C CA . ALA A 1 110 ? 7.190 -7.763 -18.083 1.00 93.25 110 ALA A CA 1
ATOM 798 C C . ALA A 1 110 ? 6.168 -8.613 -18.865 1.00 93.25 110 ALA A C 1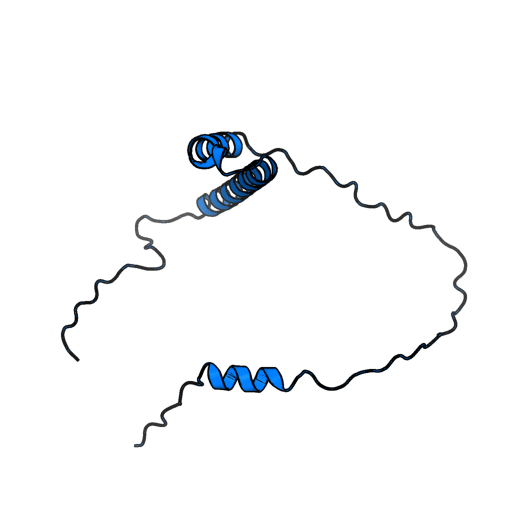
ATOM 800 O O . ALA A 1 110 ? 6.515 -9.647 -19.434 1.00 93.25 110 ALA A O 1
ATOM 801 N N . PHE A 1 111 ? 4.908 -8.175 -18.895 1.00 93.25 111 PHE A N 1
ATOM 802 C CA . PHE A 1 111 ? 3.849 -8.790 -19.677 1.00 93.25 111 PHE A CA 1
ATOM 803 C C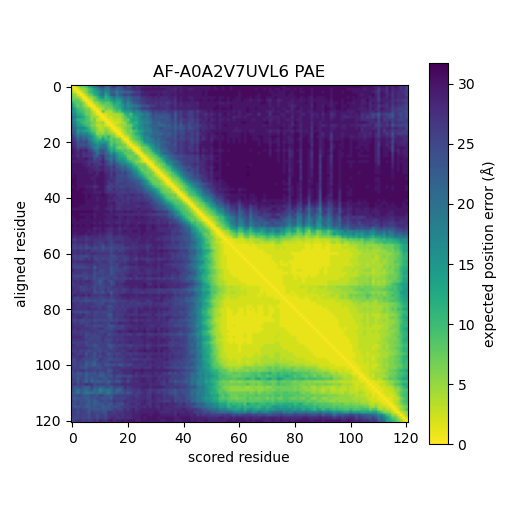 . PHE A 1 111 ? 3.092 -7.721 -20.455 1.00 93.25 111 PHE A C 1
ATOM 805 O O . PHE A 1 111 ? 2.489 -6.820 -19.872 1.00 93.25 111 PHE A O 1
ATOM 812 N N . ILE A 1 112 ? 3.075 -7.875 -21.775 1.00 92.38 112 ILE A N 1
ATOM 813 C CA . ILE A 1 112 ? 2.283 -7.045 -22.677 1.00 92.38 112 ILE A CA 1
ATOM 814 C C . ILE A 1 112 ? 1.033 -7.811 -23.067 1.00 92.38 112 ILE A C 1
ATOM 816 O O . ILE A 1 112 ? 1.097 -8.952 -23.531 1.00 92.38 112 ILE A O 1
ATOM 820 N N . PHE A 1 113 ? -0.119 -7.170 -22.882 1.00 92.88 113 PHE A N 1
ATOM 821 C CA . PHE A 1 113 ? -1.381 -7.710 -23.356 1.00 92.88 113 PHE A CA 1
ATOM 822 C C . PHE A 1 113 ? -1.335 -7.883 -24.879 1.00 92.88 113 PHE A C 1
ATOM 824 O O . PHE A 1 113 ? -1.050 -6.940 -25.618 1.00 92.88 113 PHE A O 1
ATOM 831 N N . ARG A 1 114 ? -1.656 -9.088 -25.356 1.00 90.81 114 ARG A N 1
ATOM 832 C CA . ARG A 1 114 ? -1.851 -9.372 -26.780 1.00 90.81 114 ARG A CA 1
ATOM 833 C C . ARG A 1 114 ? -3.286 -9.816 -26.990 1.00 90.81 114 ARG A C 1
ATOM 835 O O . ARG A 1 114 ? -3.699 -10.846 -26.463 1.00 90.81 114 ARG A O 1
ATOM 842 N N . ALA A 1 115 ? -4.033 -9.040 -27.770 1.00 92.25 115 ALA A N 1
ATOM 843 C CA . ALA A 1 115 ? -5.361 -9.445 -28.193 1.00 92.25 115 ALA A CA 1
ATOM 844 C C . ALA A 1 115 ? -5.250 -10.721 -29.035 1.00 92.25 115 ALA A C 1
ATOM 846 O O . ALA A 1 115 ? -4.491 -10.775 -30.006 1.00 92.25 115 ALA A O 1
ATOM 847 N N . TRP A 1 116 ? -6.010 -11.745 -28.662 1.00 88.88 116 TRP A N 1
ATOM 848 C CA . TRP A 1 116 ? -6.149 -12.932 -29.488 1.00 88.88 116 TRP A CA 1
ATOM 849 C C . TRP A 1 116 ? -7.017 -12.585 -30.701 1.00 88.88 116 TRP A C 1
ATOM 851 O O . TRP A 1 116 ? -8.160 -12.157 -30.547 1.00 88.88 116 TRP A O 1
ATOM 861 N N . ARG A 1 117 ? -6.464 -12.750 -31.905 1.00 82.44 117 ARG A N 1
ATOM 862 C CA . ARG A 1 117 ? -7.228 -12.770 -33.156 1.00 82.44 117 ARG A CA 1
ATOM 863 C C . ARG A 1 117 ? -7.187 -14.203 -33.662 1.00 82.44 117 ARG A C 1
ATOM 865 O O . ARG A 1 117 ? -6.103 -14.729 -33.889 1.00 82.44 117 ARG A O 1
ATOM 872 N N . GLY A 1 118 ? -8.345 -14.849 -33.730 1.00 79.69 118 GLY A N 1
ATOM 873 C CA . GLY A 1 118 ? -8.491 -16.272 -34.034 1.00 79.69 118 GLY A CA 1
ATOM 874 C C . GLY A 1 118 ? -8.270 -16.638 -35.502 1.00 79.69 118 GLY A C 1
ATOM 875 O O . GLY A 1 118 ? -8.978 -17.505 -36.004 1.00 79.69 118 GLY A O 1
ATOM 876 N N . ASP A 1 119 ? -7.309 -16.010 -36.181 1.00 72.62 119 ASP A N 1
ATOM 877 C CA . ASP A 1 119 ? -7.158 -16.134 -37.627 1.00 72.62 119 ASP A CA 1
ATOM 878 C C . ASP A 1 119 ? -5.874 -16.913 -37.974 1.00 72.62 119 ASP A C 1
ATOM 880 O O . ASP A 1 119 ? -4.761 -16.443 -37.737 1.00 72.62 119 ASP A O 1
ATOM 884 N N . HIS A 1 120 ? -6.091 -18.089 -38.581 1.00 54.69 120 HIS A N 1
ATOM 885 C CA . HIS A 1 120 ? -5.150 -19.023 -39.229 1.00 54.69 120 HIS A CA 1
ATOM 886 C C . HIS A 1 120 ? -4.387 -20.017 -38.327 1.00 54.69 120 HIS A C 1
ATOM 888 O O . HIS A 1 120 ? -3.263 -19.770 -37.888 1.00 54.69 120 HIS A O 1
ATOM 894 N N . ALA A 1 121 ? -5.006 -21.191 -38.139 1.00 46.66 121 ALA A N 1
ATOM 895 C CA . ALA A 1 121 ? -4.314 -22.481 -38.047 1.00 46.66 121 ALA A CA 1
ATOM 896 C C . ALA A 1 121 ? -4.170 -23.088 -39.451 1.00 46.66 121 ALA A C 1
ATOM 898 O O . ALA A 1 121 ? -5.050 -22.792 -40.296 1.00 46.66 121 ALA A O 1
#

Mean predicted aligned error: 18.63 Å

Foldseek 3Di:
DDDDDDPDDDPVVVVVVVVPPPDDDDDDDDDPDDDDDDDDDDPPPPPPPDPPDPDDADPVLVVVLVVCCVVCVVPDDPVRSVVSSVVSSVVVVVVVVVVVDDDDPPDDPPDDDDDDDPDDD

Solvent-accessible surface area (backbone atoms only — not comparable to full-atom values): 8482 Å² total; per-residue (Å²): 140,83,84,83,79,80,78,78,84,52,77,71,60,58,59,61,65,67,69,74,78,82,78,88,84,91,76,93,73,91,73,87,74,82,82,79,93,79,85,83,84,75,88,76,74,78,72,71,75,77,81,70,75,78,79,80,65,47,72,67,22,52,57,53,38,51,55,48,41,74,77,45,36,98,81,49,55,73,67,55,50,51,51,50,23,48,49,43,31,53,48,51,54,52,51,58,57,57,70,68,57,88,76,59,95,84,64,71,70,98,72,73,91,72,85,86,70,99,75,82,133

Radius of gyration: 29.39 Å; Cα contacts (8 Å, |Δi|>4): 24; chains: 1; bounding box: 52×55×76 Å

pLDDT: mean 76.26, std 21.49, range [37.53, 98.5]

Nearest PDB structures (foldseek):
  7vvz-assembly1_E  TM=1.981E-01  e=9.410E-01  Saccharomyces cerevisiae S288C

Secondary structure (DSSP, 8-state):
------PPPPHHHHHHHHTTS-----------PPPP---------------PPPPPPPHHHHHHHHHHHHHHGGG--HHHHHHHHHHHHHHHHHHHHHTTS---TT---SS----------

Sequence (121 aa):
MGYLGKTPLSRRDFGRVAATAAGLSLVPSLILVAAPDQKSGGAEQETKPASQAPPAPSPEAQALAEIVKLRYGPRLDDAAMKEITRSLDGGLKSAAALRKVPLDNTEEPAFIFRAWRGDHA